Protein AF-A0A850LX15-F1 (afdb_monomer)

Radius of gyration: 14.95 Å; Cα contacts (8 Å, |Δi|>4): 72; chains: 1; bounding box: 36×25×39 Å

Mean predicted aligned error: 5.5 Å

Foldseek 3Di:
DVVVVVVVVVCVVVDPDDDPVQLVVQLVVCVVVFPDDSVLSSLLSVCVVVLHEREDEPDPRVVVRCVVPNRPGHYDYD

Secondary structure (DSSP, 8-state):
-HHHHHHHHHHHHHSPPPPHHHHHHHHHHHHHH--S-HHHHHHHHHHHHHTPPEEE---HHHHHHHHHS--SS-EEE-

pLDDT: mean 90.54, std 11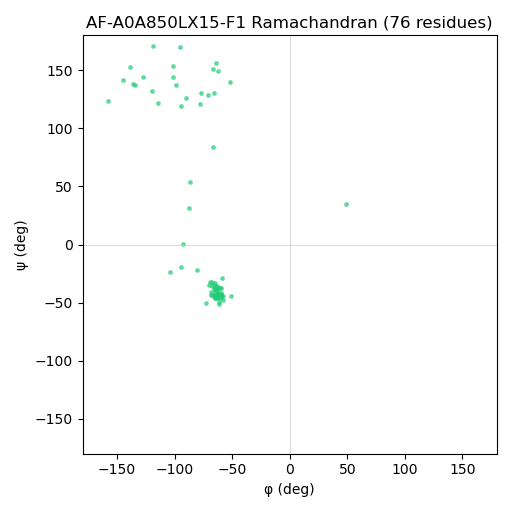.4, range [56.09, 98.12]

Solvent-accessible surface area (backbone atoms only — not comparable to full-atom values): 4601 Å² total; per-residue (Å²): 112,70,69,61,55,55,53,47,57,58,44,56,78,78,40,89,83,74,65,64,69,64,41,49,56,45,15,50,51,41,49,78,76,41,89,57,57,71,68,56,21,45,46,50,23,50,16,50,78,64,76,37,72,29,78,41,68,77,41,69,57,61,54,53,46,44,73,77,50,70,69,97,50,55,72,47,73,92

Nearest PDB structures (foldseek):
  7by2-assembly1_B-2  TM=7.892E-01  e=1.419E-01  Klebsiella pneumoniae
  8apo-assembly1_Xb  TM=7.705E-01  e=8.021E+00  Polytomella magna

Sequence (78 aa):
EKFALEKTAIIKNAAKIELEFKIRDIAGKYKCERAISLADCYVLATAKINSAIAIFKKEQEIVDELNKKPFDVNLILF

Structure (mmCIF, N/CA/C/O backbone):
data_AF-A0A850LX15-F1
#
_entry.id   AF-A0A850LX15-F1
#
loop_
_atom_site.group_PDB
_atom_site.id
_atom_site.type_symbol
_atom_site.label_atom_id
_atom_site.label_alt_id
_atom_site.label_comp_id
_atom_site.label_asym_id
_atom_site.label_entity_id
_atom_site.label_seq_id
_atom_site.pdbx_PDB_ins_code
_atom_site.Cartn_x
_atom_site.Cartn_y
_atom_site.Cartn_z
_atom_site.occupancy
_atom_site.B_iso_or_equiv
_atom_site.auth_seq_id
_atom_site.auth_comp_id
_atom_site.auth_asym_id
_atom_site.auth_atom_id
_atom_site.pdbx_PDB_model_num
ATOM 1 N N . GLU A 1 1 ? 23.449 9.347 -22.509 1.00 56.09 1 GLU A N 1
ATOM 2 C CA . GLU A 1 1 ? 22.162 8.732 -22.920 1.00 56.09 1 GLU A CA 1
ATOM 3 C C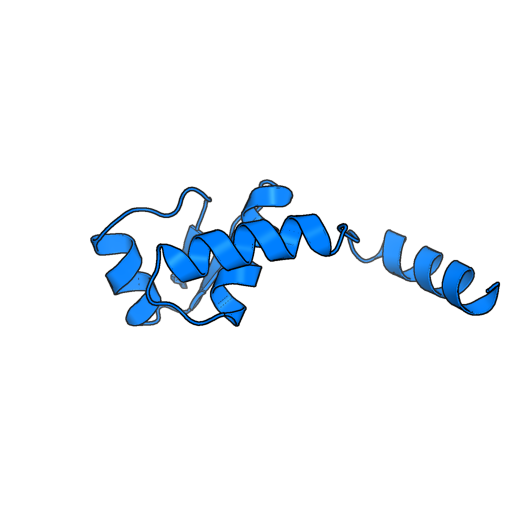 . GLU A 1 1 ? 22.212 7.230 -23.220 1.00 56.09 1 GLU A C 1
ATOM 5 O O . GLU A 1 1 ? 21.464 6.506 -22.577 1.00 56.09 1 GLU A O 1
ATOM 10 N N . LYS A 1 2 ? 23.080 6.722 -24.116 1.00 59.03 2 LYS A N 1
ATOM 11 C CA . LYS A 1 2 ? 23.113 5.287 -24.507 1.00 59.03 2 LYS A CA 1
ATOM 12 C C . LYS A 1 2 ? 23.165 4.280 -23.341 1.00 59.03 2 LYS A C 1
ATOM 14 O O . LYS A 1 2 ? 22.399 3.325 -23.334 1.00 59.03 2 LYS A O 1
ATOM 19 N N . PHE A 1 3 ? 24.001 4.531 -22.332 1.00 58.47 3 PHE A N 1
ATOM 20 C CA . PHE A 1 3 ? 24.173 3.626 -21.185 1.00 58.47 3 PHE A CA 1
ATOM 21 C C . PHE A 1 3 ? 22.908 3.487 -20.316 1.00 58.47 3 PHE A C 1
ATOM 23 O O . PHE A 1 3 ? 22.583 2.399 -19.845 1.00 58.47 3 PHE A O 1
ATOM 30 N N . ALA A 1 4 ? 22.162 4.581 -20.128 1.00 62.47 4 ALA A N 1
ATOM 31 C CA . ALA A 1 4 ? 20.912 4.564 -19.369 1.00 62.47 4 ALA A CA 1
ATOM 32 C C . ALA A 1 4 ? 19.824 3.779 -20.116 1.00 62.47 4 ALA A C 1
ATOM 34 O O . ALA A 1 4 ? 19.111 2.983 -19.508 1.00 62.47 4 ALA A O 1
ATOM 35 N N . LEU A 1 5 ? 19.740 3.942 -21.440 1.00 65.00 5 LEU A N 1
ATOM 36 C CA . LEU A 1 5 ? 18.796 3.211 -22.288 1.00 65.00 5 LEU A CA 1
ATOM 37 C C . LEU A 1 5 ? 19.079 1.698 -22.305 1.00 65.00 5 LEU A C 1
ATOM 39 O O . LEU A 1 5 ? 18.146 0.914 -22.133 1.00 65.00 5 LEU A O 1
ATOM 43 N N . GLU A 1 6 ? 20.345 1.281 -22.420 1.00 67.56 6 GLU A N 1
ATOM 44 C CA . GLU A 1 6 ? 20.732 -0.141 -22.368 1.00 67.56 6 GLU A CA 1
ATOM 45 C C . GLU A 1 6 ? 20.399 -0.792 -21.021 1.00 67.56 6 GLU A C 1
ATOM 47 O O . GLU A 1 6 ? 19.805 -1.870 -20.976 1.00 67.56 6 GLU A O 1
ATOM 52 N N . LYS A 1 7 ? 20.716 -0.126 -19.903 1.00 68.25 7 LYS A N 1
ATOM 53 C CA . LYS A 1 7 ? 20.381 -0.637 -18.563 1.00 68.25 7 LYS A CA 1
ATOM 54 C C . LYS A 1 7 ? 18.871 -0.720 -18.354 1.00 68.25 7 LYS A C 1
ATOM 56 O O . LYS A 1 7 ? 18.384 -1.694 -17.784 1.00 68.25 7 LYS A O 1
ATOM 61 N N . THR A 1 8 ? 18.128 0.258 -18.869 1.00 67.62 8 THR A N 1
ATOM 62 C CA . THR A 1 8 ? 16.663 0.258 -18.798 1.00 67.62 8 THR A CA 1
ATOM 63 C C . THR A 1 8 ? 16.075 -0.934 -19.555 1.00 67.62 8 THR A C 1
ATOM 65 O O . THR A 1 8 ? 15.115 -1.529 -19.080 1.00 67.62 8 THR A O 1
ATOM 68 N N . ALA A 1 9 ? 16.652 -1.330 -20.695 1.00 70.25 9 ALA A N 1
ATOM 69 C CA . ALA A 1 9 ? 16.188 -2.491 -21.458 1.00 70.25 9 ALA A CA 1
ATOM 70 C C . ALA A 1 9 ? 16.335 -3.810 -20.679 1.00 70.25 9 ALA A C 1
ATOM 72 O O . ALA A 1 9 ? 15.419 -4.628 -20.686 1.00 70.25 9 ALA A O 1
ATOM 73 N N . ILE A 1 10 ? 17.441 -3.986 -19.949 1.00 76.00 10 ILE A N 1
ATOM 74 C CA . ILE A 1 10 ? 17.651 -5.158 -19.084 1.00 76.00 10 ILE A CA 1
ATOM 75 C C . ILE A 1 10 ? 16.631 -5.169 -17.939 1.00 76.00 10 ILE A C 1
ATOM 77 O O . ILE A 1 10 ? 16.004 -6.193 -17.676 1.00 76.00 10 ILE A O 1
ATOM 81 N N . ILE A 1 11 ? 16.423 -4.020 -17.286 1.00 76.06 11 ILE A N 1
ATOM 82 C CA . ILE A 1 11 ? 15.496 -3.906 -16.151 1.00 76.06 11 ILE A CA 1
ATOM 83 C C . ILE A 1 11 ? 14.052 -4.140 -16.599 1.00 76.06 11 ILE A C 1
ATOM 85 O O . ILE A 1 11 ? 13.317 -4.819 -15.895 1.00 76.06 11 ILE A O 1
ATOM 89 N N . LYS A 1 12 ? 13.657 -3.666 -17.787 1.00 75.88 12 LYS A N 1
ATOM 90 C CA . LYS A 1 12 ? 12.302 -3.864 -18.329 1.00 75.88 12 LYS A CA 1
ATOM 91 C C . LYS A 1 12 ? 11.908 -5.336 -18.486 1.00 75.88 12 LYS A C 1
ATOM 93 O O . LYS A 1 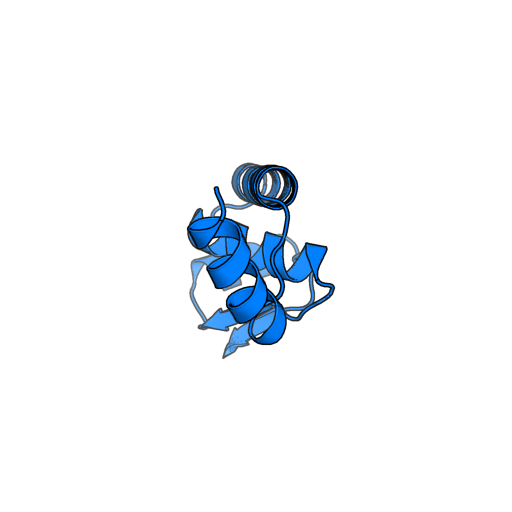12 ? 10.725 -5.642 -18.394 1.00 75.88 12 LYS A O 1
ATOM 98 N N . ASN A 1 13 ? 12.872 -6.232 -18.706 1.00 78.19 13 ASN A N 1
ATOM 99 C CA . ASN A 1 13 ? 12.601 -7.669 -18.815 1.00 78.19 13 ASN A CA 1
ATOM 100 C C . ASN A 1 13 ? 12.456 -8.360 -17.449 1.00 78.19 13 ASN A C 1
ATOM 102 O O . ASN A 1 13 ? 11.858 -9.428 -17.375 1.00 78.19 13 ASN A O 1
ATOM 106 N N . ALA A 1 14 ? 12.998 -7.771 -16.379 1.00 82.81 14 ALA A N 1
ATOM 107 C CA . ALA A 1 14 ? 12.961 -8.333 -15.026 1.00 82.81 14 ALA A CA 1
ATOM 108 C C . ALA A 1 14 ? 11.939 -7.642 -14.109 1.00 82.81 14 ALA A C 1
ATOM 110 O O . ALA A 1 14 ? 11.494 -8.222 -13.123 1.00 82.81 14 ALA A O 1
ATOM 111 N N . ALA A 1 15 ? 11.581 -6.397 -14.414 1.00 81.38 15 ALA A N 1
ATOM 112 C CA . ALA A 1 15 ? 10.722 -5.561 -13.601 1.00 81.38 15 ALA A CA 1
ATOM 113 C C . ALA A 1 15 ? 9.837 -4.683 -14.482 1.00 81.38 15 ALA A C 1
ATOM 115 O O . ALA A 1 15 ? 10.265 -4.114 -15.490 1.00 81.38 15 ALA A O 1
ATOM 116 N N . LYS A 1 16 ? 8.591 -4.512 -14.046 1.00 83.81 16 LYS A N 1
ATOM 117 C CA . LYS A 1 16 ? 7.706 -3.519 -14.634 1.00 83.81 16 LYS A CA 1
ATOM 118 C C . LYS A 1 16 ? 8.089 -2.140 -14.101 1.00 83.81 16 LYS A C 1
ATOM 120 O O . LYS A 1 16 ? 8.073 -1.911 -12.895 1.00 83.81 16 LYS A O 1
ATOM 125 N N . ILE A 1 17 ? 8.445 -1.236 -15.007 1.00 81.50 17 ILE A N 1
ATOM 126 C CA . ILE A 1 17 ? 8.786 0.148 -14.674 1.00 81.50 17 ILE A CA 1
ATOM 127 C C . ILE A 1 17 ? 7.532 0.997 -14.846 1.00 81.50 17 ILE A C 1
ATOM 129 O O . ILE A 1 17 ? 6.993 1.086 -15.949 1.00 81.50 17 ILE A O 1
ATOM 133 N N . GLU A 1 18 ? 7.093 1.628 -13.764 1.00 81.44 18 GLU A N 1
ATOM 134 C CA . GLU A 1 18 ? 5.977 2.571 -13.774 1.00 81.44 18 GLU A CA 1
ATOM 135 C C . GLU A 1 18 ? 6.472 4.018 -13.758 1.00 81.44 18 GLU A C 1
ATOM 137 O O . GLU A 1 18 ? 7.562 4.325 -13.269 1.00 81.44 18 GLU A O 1
ATOM 142 N N . LEU A 1 19 ? 5.655 4.921 -14.304 1.00 82.62 19 LEU A N 1
ATOM 143 C CA . LEU A 1 19 ? 5.940 6.353 -14.269 1.00 82.62 19 LEU A CA 1
ATOM 144 C C . LEU A 1 19 ? 5.779 6.891 -12.845 1.00 82.62 19 LEU A C 1
ATOM 146 O O . LEU A 1 19 ? 4.740 6.723 -12.207 1.00 82.62 19 LEU A O 1
ATOM 150 N N . GLU A 1 20 ? 6.808 7.595 -12.394 1.00 85.44 20 GLU A N 1
ATOM 151 C CA . GLU A 1 20 ? 6.980 8.023 -11.008 1.00 85.44 20 GLU A CA 1
ATOM 152 C C . GLU A 1 20 ? 5.834 8.915 -10.500 1.00 85.44 20 GLU A C 1
ATOM 154 O O . GLU A 1 20 ? 5.283 8.653 -9.431 1.00 85.44 20 GLU A O 1
ATOM 159 N N . PHE A 1 21 ? 5.385 9.887 -11.302 1.00 89.69 21 PHE A N 1
ATOM 160 C CA . PHE A 1 21 ? 4.311 10.810 -10.915 1.00 89.69 21 PHE A CA 1
ATOM 161 C C . PHE A 1 21 ? 2.986 10.101 -10.587 1.00 89.69 21 PHE A C 1
ATOM 163 O O . PHE A 1 21 ? 2.317 10.463 -9.624 1.00 89.69 21 PHE A O 1
ATOM 170 N N . LYS A 1 22 ? 2.625 9.036 -11.323 1.00 90.06 22 LYS A N 1
ATOM 171 C CA . LYS A 1 22 ? 1.372 8.297 -11.078 1.00 90.06 22 LYS A CA 1
ATOM 172 C C . LYS A 1 22 ? 1.388 7.587 -9.731 1.00 90.06 22 LYS A C 1
ATOM 174 O O . LYS A 1 22 ? 0.395 7.608 -9.008 1.00 90.06 22 LYS A O 1
ATOM 179 N N . ILE A 1 23 ? 2.509 6.940 -9.411 1.00 94.56 23 ILE A N 1
ATOM 180 C CA . ILE A 1 23 ? 2.691 6.267 -8.124 1.00 94.56 23 ILE A CA 1
ATOM 181 C C . ILE A 1 23 ? 2.679 7.300 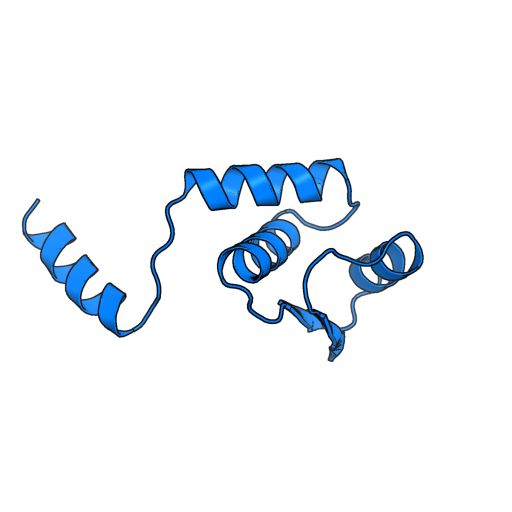-6.995 1.00 94.56 23 ILE A C 1
ATOM 183 O O . ILE A 1 23 ? 1.981 7.094 -6.001 1.00 94.56 23 ILE A O 1
ATOM 187 N N . ARG A 1 24 ? 3.411 8.409 -7.162 1.00 96.75 24 ARG A N 1
ATOM 188 C CA . ARG A 1 24 ? 3.539 9.463 -6.150 1.00 96.75 24 ARG A CA 1
ATOM 189 C C . ARG A 1 24 ? 2.183 10.043 -5.755 1.00 96.75 24 ARG A C 1
ATOM 191 O O . ARG A 1 24 ? 1.898 10.132 -4.563 1.00 96.75 24 ARG A O 1
ATOM 198 N N . ASP A 1 25 ? 1.341 10.387 -6.727 1.00 96.75 25 ASP A N 1
ATOM 199 C CA . ASP A 1 25 ? 0.037 11.004 -6.460 1.00 96.75 25 ASP A CA 1
ATOM 200 C C . ASP A 1 25 ? -0.901 10.052 -5.703 1.00 96.75 25 ASP A C 1
ATOM 202 O O . ASP A 1 25 ? -1.574 10.446 -4.747 1.00 96.75 25 ASP A O 1
ATOM 206 N N . ILE A 1 26 ? -0.910 8.768 -6.079 1.00 97.56 26 ILE A N 1
ATOM 207 C CA . ILE A 1 26 ? -1.727 7.751 -5.404 1.00 97.56 26 ILE A CA 1
ATOM 208 C C . ILE A 1 26 ? -1.204 7.483 -3.986 1.00 97.56 26 ILE A C 1
ATOM 210 O O . ILE A 1 26 ? -2.000 7.417 -3.049 1.00 97.56 26 ILE A O 1
ATOM 214 N N . ALA A 1 27 ? 0.114 7.369 -3.805 1.00 98.12 27 ALA A N 1
ATOM 215 C CA . ALA A 1 27 ? 0.722 7.189 -2.487 1.00 98.12 27 ALA A CA 1
ATOM 216 C C . ALA A 1 27 ? 0.445 8.394 -1.571 1.00 98.12 27 ALA A C 1
ATOM 218 O O . ALA A 1 27 ? 0.084 8.219 -0.408 1.00 98.12 27 ALA A O 1
ATOM 219 N N . GLY A 1 28 ? 0.539 9.615 -2.105 1.00 97.88 28 GLY A N 1
ATOM 220 C CA . GLY A 1 28 ? 0.190 10.840 -1.387 1.00 97.88 28 GLY A CA 1
ATOM 221 C C . GLY A 1 28 ? -1.267 10.842 -0.928 1.00 97.88 28 GLY A C 1
ATOM 222 O O . GLY A 1 28 ? -1.543 11.126 0.236 1.00 97.88 28 GLY A O 1
ATOM 223 N N . LYS A 1 29 ? -2.195 10.428 -1.802 1.00 98.00 29 LYS A N 1
ATOM 224 C CA . LYS A 1 29 ? -3.613 10.296 -1.447 1.00 98.00 29 LYS A CA 1
ATOM 225 C C . LYS A 1 29 ? -3.830 9.304 -0.304 1.00 98.00 29 LYS A C 1
ATOM 227 O O . LYS A 1 29 ? -4.531 9.638 0.649 1.00 98.00 29 LYS A O 1
ATOM 232 N N . TYR A 1 30 ? -3.199 8.127 -0.349 1.00 98.12 30 TYR A N 1
ATOM 233 C CA . TYR A 1 30 ? -3.258 7.193 0.778 1.00 98.12 30 TYR A CA 1
ATOM 234 C C . TYR A 1 30 ? -2.739 7.830 2.061 1.00 98.12 30 TYR A C 1
ATOM 236 O O . TYR A 1 30 ? -3.399 7.711 3.086 1.00 98.12 30 TYR A O 1
ATOM 244 N N . LYS A 1 31 ? -1.617 8.557 2.013 1.00 97.88 31 LYS A N 1
ATOM 245 C CA . LYS A 1 31 ? -1.042 9.173 3.212 1.00 97.88 31 LYS A CA 1
ATOM 246 C C . LYS A 1 31 ? -1.938 10.255 3.822 1.00 97.88 31 LYS A C 1
ATOM 248 O O . LYS A 1 31 ? -1.960 10.407 5.040 1.00 97.88 31 LYS A O 1
ATOM 253 N N . CYS A 1 32 ? -2.678 10.993 2.996 1.00 98.06 32 CYS A N 1
ATOM 254 C CA . CYS A 1 32 ? -3.676 11.951 3.471 1.00 98.06 32 CYS A CA 1
ATOM 255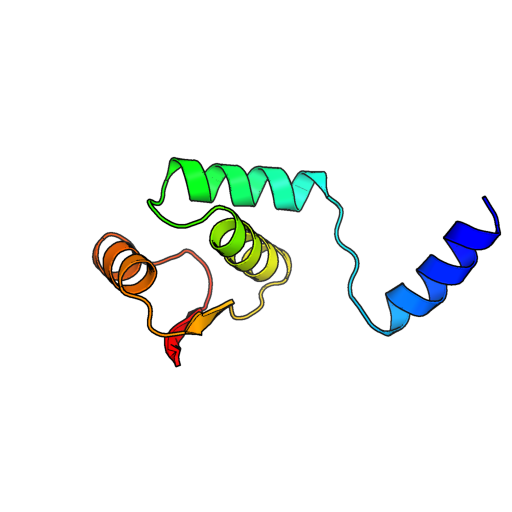 C C . CYS A 1 32 ? -4.896 11.268 4.108 1.00 98.06 32 CYS A C 1
ATOM 257 O O . CYS 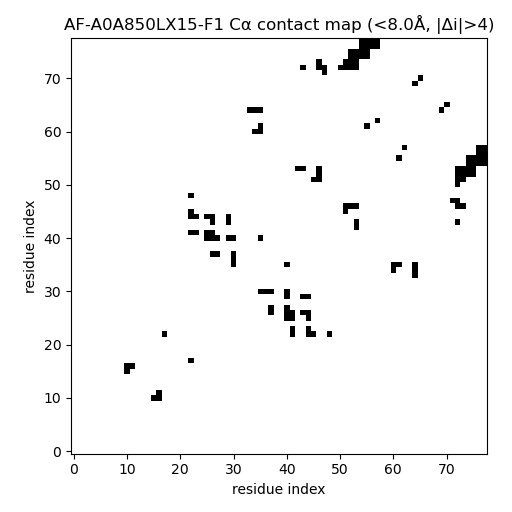A 1 32 ? -5.503 11.833 5.011 1.00 98.06 32 CYS A O 1
ATOM 259 N N . GLU A 1 33 ? -5.268 10.076 3.636 1.00 97.44 33 GLU A N 1
ATOM 260 C CA . GLU A 1 33 ? -6.463 9.352 4.088 1.00 97.44 33 GLU A CA 1
ATOM 261 C C . GLU A 1 33 ? -6.201 8.335 5.209 1.00 97.44 33 GLU A C 1
ATOM 263 O O . GLU A 1 33 ? -7.155 7.898 5.851 1.00 97.44 33 GLU A O 1
ATOM 268 N N . ARG A 1 34 ? -4.950 7.899 5.396 1.00 97.50 34 ARG A N 1
ATOM 269 C CA . ARG A 1 34 ? -4.577 6.748 6.228 1.00 97.50 34 ARG A CA 1
ATOM 270 C C . ARG A 1 34 ? -3.383 7.062 7.123 1.00 97.50 34 ARG A C 1
ATOM 272 O O . ARG A 1 34 ? -2.378 7.627 6.685 1.00 97.50 34 ARG A O 1
ATOM 279 N N . ALA A 1 35 ? -3.454 6.625 8.375 1.00 96.75 35 ALA A N 1
ATOM 280 C CA . ALA A 1 35 ? -2.395 6.822 9.365 1.00 96.75 35 ALA A CA 1
ATOM 281 C C . ALA A 1 35 ? -1.320 5.712 9.322 1.00 96.75 35 ALA A C 1
ATOM 283 O O . ALA A 1 35 ? -1.026 5.108 10.342 1.00 96.75 35 ALA A O 1
ATOM 284 N N . ILE A 1 36 ? -0.732 5.458 8.146 1.00 97.25 36 ILE A N 1
ATOM 285 C CA . ILE A 1 36 ? 0.339 4.455 7.927 1.00 97.25 36 ILE A CA 1
ATOM 286 C C . ILE A 1 36 ? 1.623 5.118 7.422 1.00 97.25 36 ILE A C 1
ATOM 288 O O . ILE A 1 36 ? 1.625 6.311 7.081 1.00 97.25 36 ILE A O 1
ATOM 292 N N . SER A 1 37 ? 2.728 4.377 7.354 1.00 97.62 37 SER A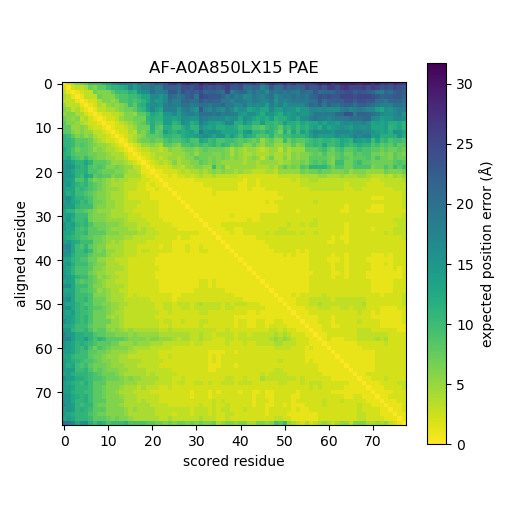 N 1
ATOM 293 C CA . SER A 1 37 ? 3.992 4.922 6.860 1.00 97.62 37 SER A CA 1
ATOM 294 C C . SER A 1 37 ? 3.906 5.335 5.382 1.00 97.62 37 SER A C 1
ATOM 296 O O . SER A 1 37 ? 3.076 4.852 4.605 1.00 97.62 37 SER A O 1
ATOM 298 N N . LEU A 1 38 ? 4.784 6.254 4.963 1.00 97.56 38 LEU A N 1
ATOM 299 C CA . LEU A 1 38 ? 4.864 6.631 3.551 1.00 97.56 38 LEU A CA 1
ATOM 300 C C . LEU A 1 38 ? 5.279 5.432 2.684 1.00 97.56 38 LEU A C 1
ATOM 302 O O . LEU A 1 38 ? 4.758 5.284 1.584 1.00 97.56 38 LEU A O 1
ATOM 306 N N . ALA A 1 39 ? 6.164 4.563 3.177 1.00 96.81 39 ALA A N 1
ATOM 307 C CA . ALA A 1 39 ? 6.590 3.369 2.450 1.00 96.81 39 ALA A CA 1
ATOM 308 C C . ALA A 1 39 ? 5.402 2.438 2.149 1.00 96.81 39 ALA A C 1
ATOM 310 O O . ALA A 1 39 ? 5.227 2.016 1.006 1.00 96.81 39 ALA A O 1
ATOM 311 N N . ASP A 1 40 ? 4.520 2.221 3.124 1.00 97.75 40 ASP A N 1
ATOM 312 C CA . ASP A 1 40 ? 3.322 1.389 2.949 1.00 97.75 40 ASP A CA 1
ATOM 313 C C . ASP A 1 40 ? 2.338 2.004 1.951 1.00 97.75 40 ASP A C 1
ATOM 315 O O . ASP A 1 40 ? 1.727 1.301 1.143 1.00 97.75 40 ASP A O 1
ATOM 319 N N . CYS A 1 41 ? 2.238 3.337 1.924 1.00 98.12 41 CYS A N 1
ATOM 320 C CA . CYS A 1 41 ? 1.445 4.039 0.916 1.00 98.12 41 CYS A CA 1
ATOM 321 C C . CYS A 1 41 ? 1.948 3.750 -0.509 1.00 98.12 41 CYS A C 1
ATOM 323 O O . CYS A 1 41 ? 1.138 3.595 -1.424 1.00 98.12 41 CYS A O 1
ATOM 325 N N . TYR A 1 42 ? 3.266 3.642 -0.710 1.00 97.81 42 TYR A N 1
ATOM 326 C CA . TYR A 1 42 ? 3.845 3.264 -2.004 1.00 97.81 42 TYR A CA 1
ATOM 327 C C . TYR A 1 42 ? 3.573 1.799 -2.359 1.00 97.81 42 TYR A C 1
ATOM 329 O O . TYR A 1 42 ? 3.330 1.502 -3.531 1.00 97.81 42 TYR A O 1
ATOM 337 N N . VAL A 1 43 ? 3.548 0.893 -1.379 1.00 97.06 43 VAL A N 1
ATOM 338 C CA . VAL A 1 43 ? 3.147 -0.508 -1.593 1.00 97.06 43 VAL A CA 1
ATOM 339 C C . VAL A 1 43 ? 1.698 -0.573 -2.085 1.00 97.06 43 VAL A C 1
ATOM 341 O O . VAL A 1 43 ? 1.428 -1.175 -3.126 1.00 97.06 43 VAL A O 1
ATOM 344 N N . LEU A 1 44 ? 0.776 0.121 -1.410 1.00 97.88 44 LEU A N 1
ATOM 345 C CA . LEU A 1 44 ? -0.635 0.189 -1.811 1.00 97.88 44 LEU A CA 1
ATOM 346 C C . LEU A 1 44 ? -0.822 0.853 -3.183 1.00 97.88 44 LEU A C 1
ATOM 348 O O . LEU A 1 44 ? -1.606 0.375 -4.004 1.00 97.88 44 LEU A O 1
ATOM 352 N N . ALA A 1 45 ? -0.100 1.943 -3.463 1.00 97.44 45 ALA A N 1
ATOM 353 C CA . ALA A 1 45 ? -0.145 2.622 -4.758 1.00 97.44 45 ALA A CA 1
ATOM 354 C C . ALA A 1 45 ? 0.345 1.714 -5.892 1.00 97.44 45 ALA A C 1
ATOM 356 O O . ALA A 1 45 ? -0.295 1.620 -6.942 1.00 97.44 45 ALA A O 1
ATOM 357 N N . THR A 1 46 ? 1.442 0.996 -5.653 1.00 95.81 46 THR A N 1
ATOM 358 C CA . THR A 1 46 ? 2.002 0.032 -6.603 1.00 95.81 46 THR A CA 1
ATOM 359 C C . THR A 1 46 ? 1.020 -1.105 -6.865 1.00 95.81 46 THR A C 1
ATOM 361 O O . THR A 1 46 ? 0.768 -1.429 -8.027 1.00 95.81 46 THR A O 1
ATOM 364 N N . ALA A 1 47 ? 0.413 -1.667 -5.816 1.00 96.81 47 ALA A N 1
ATOM 365 C CA . ALA A 1 47 ? -0.601 -2.708 -5.947 1.00 96.81 47 ALA A CA 1
ATOM 366 C C . ALA A 1 47 ? -1.804 -2.224 -6.769 1.00 96.81 47 ALA A C 1
ATOM 368 O O . ALA A 1 47 ? -2.233 -2.908 -7.697 1.00 96.81 47 ALA A O 1
ATOM 369 N N . LYS A 1 48 ? -2.279 -1.000 -6.509 1.00 96.56 48 LYS A N 1
ATOM 370 C CA . LYS A 1 48 ? -3.414 -0.398 -7.218 1.00 96.56 48 LYS A CA 1
ATOM 371 C C . LYS A 1 48 ? -3.167 -0.239 -8.714 1.00 96.56 48 LYS A C 1
ATOM 373 O O . LYS A 1 48 ? -3.982 -0.679 -9.518 1.00 96.56 48 LYS A O 1
ATOM 378 N N . ILE A 1 49 ? -2.044 0.372 -9.094 1.00 95.00 49 ILE A N 1
ATOM 379 C CA . ILE A 1 49 ? -1.711 0.617 -10.510 1.00 95.00 49 ILE A CA 1
ATOM 380 C C . ILE A 1 49 ? -1.553 -0.697 -11.271 1.00 95.00 49 ILE A C 1
ATOM 382 O O . ILE A 1 49 ? -1.928 -0.797 -12.437 1.00 95.00 49 ILE A O 1
ATOM 386 N N . ASN A 1 50 ? -1.007 -1.713 -10.608 1.00 92.88 50 ASN A N 1
ATOM 387 C CA . ASN A 1 50 ? -0.704 -2.990 -11.237 1.00 92.88 50 ASN A CA 1
ATOM 388 C C . ASN A 1 50 ? -1.824 -4.024 -11.106 1.00 92.88 50 ASN A C 1
ATOM 390 O O . ASN A 1 50 ? -1.648 -5.136 -11.594 1.00 92.88 50 ASN A O 1
ATOM 394 N N . SER A 1 51 ? -2.952 -3.683 -10.467 1.00 94.44 51 SER A N 1
ATOM 395 C CA . SER A 1 51 ? -3.995 -4.655 -10.095 1.00 94.44 51 SER A CA 1
ATOM 396 C C . SER A 1 51 ? -3.415 -5.886 -9.379 1.00 94.44 51 SER A C 1
ATOM 398 O O . SER A 1 51 ? -3.870 -7.012 -9.568 1.00 94.44 51 SER A O 1
ATOM 400 N N . ALA A 1 52 ? -2.363 -5.664 -8.590 1.00 95.19 52 ALA A N 1
ATOM 401 C CA . ALA A 1 52 ? -1.651 -6.689 -7.846 1.00 95.19 52 ALA A CA 1
ATOM 402 C C . ALA A 1 52 ? -2.177 -6.776 -6.407 1.00 95.19 52 ALA A C 1
ATOM 404 O O . ALA A 1 52 ? -2.944 -5.929 -5.947 1.00 95.19 52 ALA A O 1
ATOM 405 N N . ILE A 1 53 ? -1.747 -7.814 -5.691 1.00 97.56 53 ILE A N 1
ATOM 406 C CA . ILE A 1 53 ? -2.067 -8.004 -4.276 1.00 97.56 53 ILE A CA 1
ATOM 407 C C . ILE A 1 53 ? -0.984 -7.322 -3.437 1.00 97.56 53 ILE 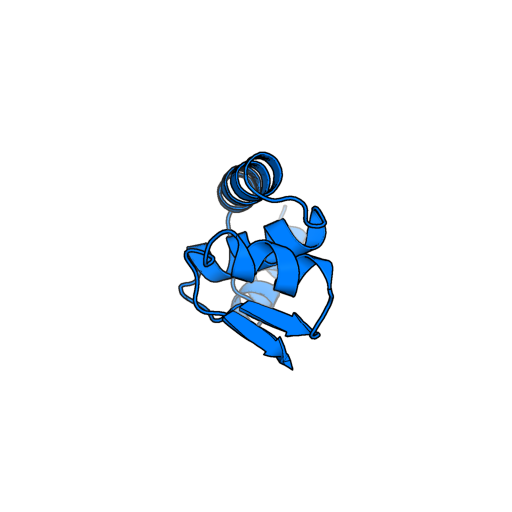A C 1
ATOM 409 O O . ILE A 1 53 ? 0.202 -7.597 -3.614 1.00 97.56 53 ILE A O 1
ATOM 413 N N . ALA A 1 54 ? -1.389 -6.444 -2.523 1.00 97.44 54 ALA A N 1
ATOM 414 C CA . ALA A 1 54 ? -0.496 -5.875 -1.525 1.00 97.44 54 ALA A CA 1
ATOM 415 C C . ALA A 1 54 ? -0.248 -6.899 -0.410 1.00 97.44 54 ALA A C 1
ATOM 417 O O . ALA A 1 54 ? -1.189 -7.481 0.130 1.00 97.44 54 ALA A O 1
ATOM 418 N N . ILE A 1 55 ? 1.015 -7.124 -0.064 1.00 97.44 55 ILE A N 1
ATOM 419 C CA . ILE A 1 55 ? 1.403 -8.088 0.965 1.00 97.44 55 ILE A CA 1
ATOM 420 C C . ILE A 1 55 ? 2.022 -7.310 2.116 1.00 97.44 55 ILE A C 1
ATOM 422 O O . ILE A 1 55 ? 3.014 -6.609 1.922 1.00 97.44 55 ILE A O 1
ATOM 426 N N . PHE A 1 56 ? 1.446 -7.455 3.304 1.00 97.19 56 PHE A N 1
ATOM 427 C CA . PHE A 1 56 ? 1.944 -6.825 4.519 1.00 97.19 56 PHE A CA 1
ATOM 428 C C . PHE A 1 56 ? 2.129 -7.866 5.608 1.00 97.19 56 PHE A C 1
ATOM 430 O O . PHE A 1 56 ? 1.330 -8.792 5.747 1.00 97.19 56 PHE A O 1
ATOM 437 N N . LYS A 1 57 ? 3.166 -7.681 6.421 1.00 96.69 57 LYS A N 1
ATOM 438 C CA . LYS A 1 57 ? 3.224 -8.358 7.710 1.00 96.69 57 LYS A CA 1
ATOM 439 C C . LYS A 1 57 ? 2.046 -7.873 8.555 1.00 96.69 57 LYS A C 1
ATOM 441 O O . LYS A 1 57 ? 1.611 -6.728 8.414 1.00 96.69 57 LYS A O 1
ATOM 446 N N . LYS A 1 58 ? 1.529 -8.717 9.446 1.00 95.25 58 LYS A N 1
ATOM 447 C CA . LYS A 1 58 ? 0.497 -8.307 10.405 1.00 95.25 58 LYS A CA 1
ATOM 448 C C . LYS A 1 58 ? 1.035 -7.285 11.420 1.00 95.25 58 LYS A C 1
ATOM 450 O O . LYS A 1 58 ? 1.429 -7.630 12.533 1.00 95.25 58 LYS A O 1
ATOM 455 N N . GLU A 1 59 ? 1.037 -6.023 11.017 1.00 95.62 59 GLU A N 1
ATOM 456 C CA . GLU A 1 59 ? 1.435 -4.867 11.815 1.00 95.62 59 GLU A CA 1
ATOM 457 C C . GLU A 1 59 ? 0.206 -4.120 12.330 1.00 95.62 59 GLU A C 1
ATOM 459 O O . GLU A 1 59 ? -0.818 -4.035 11.646 1.00 95.62 59 GLU A O 1
ATOM 464 N N . GLN A 1 60 ? 0.302 -3.586 13.551 1.00 96.50 60 GLN A N 1
ATOM 465 C CA . GLN A 1 60 ? -0.846 -3.003 14.245 1.00 96.50 60 GLN A CA 1
ATOM 466 C C . GLN A 1 60 ? -1.459 -1.833 13.462 1.00 96.50 60 GLN A C 1
ATOM 468 O O . GLN A 1 60 ? -2.671 -1.804 13.290 1.00 96.50 60 GLN A O 1
ATOM 473 N N . GLU A 1 61 ? -0.637 -0.938 12.905 1.00 96.69 61 GLU A N 1
ATOM 474 C CA . GLU A 1 61 ? -1.107 0.222 12.129 1.00 96.69 61 GLU A CA 1
ATOM 475 C C . GLU A 1 61 ? -1.938 -0.191 10.899 1.00 96.69 61 GLU A C 1
ATOM 477 O O . GLU A 1 61 ? -2.991 0.387 10.628 1.00 96.69 61 GLU A O 1
ATOM 482 N N . ILE A 1 62 ? -1.512 -1.238 10.180 1.00 97.19 62 ILE A N 1
ATOM 483 C CA . ILE A 1 62 ? -2.234 -1.762 9.011 1.00 97.19 62 ILE A CA 1
ATOM 484 C C . ILE A 1 62 ? -3.564 -2.393 9.432 1.00 97.19 62 ILE A C 1
ATOM 486 O O . ILE A 1 62 ? -4.587 -2.171 8.783 1.00 97.19 62 ILE A O 1
ATOM 490 N N . VAL A 1 63 ? -3.563 -3.169 10.520 1.00 97.31 63 VAL A N 1
ATOM 491 C CA . VAL A 1 63 ? -4.777 -3.793 11.067 1.00 97.31 63 VAL A CA 1
ATOM 492 C C . VAL A 1 63 ? -5.769 -2.729 11.541 1.00 97.31 63 VAL A C 1
ATOM 494 O O . VAL A 1 63 ? -6.962 -2.831 11.252 1.00 97.31 63 VAL A O 1
ATOM 497 N N . ASP A 1 64 ? -5.291 -1.684 12.212 1.00 97.56 64 ASP A N 1
ATOM 498 C CA . ASP A 1 64 ? -6.123 -0.585 12.699 1.00 97.56 64 ASP A CA 1
ATOM 499 C C . ASP A 1 64 ? -6.770 0.187 11.544 1.00 97.56 64 ASP A C 1
ATOM 501 O O . ASP A 1 64 ? -7.974 0.453 11.576 1.00 97.56 64 ASP A O 1
ATOM 505 N N . GLU A 1 65 ? -6.014 0.508 10.490 1.00 97.50 65 GLU A N 1
ATOM 506 C CA . GLU A 1 65 ? -6.574 1.178 9.312 1.00 97.50 65 GLU A CA 1
ATOM 507 C C . GLU A 1 65 ? -7.542 0.282 8.526 1.00 97.50 65 GLU A C 1
ATOM 509 O O . GLU A 1 65 ? -8.568 0.781 8.057 1.00 97.50 65 GLU A O 1
ATOM 514 N N . LEU A 1 66 ? -7.286 -1.031 8.431 1.00 96.25 66 LEU A N 1
ATOM 515 C CA . LEU A 1 66 ? -8.229 -1.998 7.849 1.00 96.25 66 LEU A CA 1
ATOM 516 C C . LEU A 1 66 ? -9.564 -2.017 8.599 1.00 96.25 66 LEU A C 1
ATOM 518 O O . LEU A 1 66 ? -10.618 -2.040 7.962 1.00 96.25 66 LEU A O 1
ATOM 522 N N . ASN A 1 67 ? -9.520 -1.974 9.934 1.00 96.75 67 ASN A N 1
ATOM 523 C CA . ASN A 1 67 ? -10.712 -1.958 10.782 1.00 96.75 67 ASN A CA 1
ATOM 524 C C . ASN A 1 67 ? -11.512 -0.654 10.644 1.00 96.75 67 ASN A C 1
ATOM 526 O O . ASN A 1 67 ? -12.737 -0.676 10.756 1.00 96.75 67 ASN A O 1
ATOM 530 N N . LYS A 1 68 ? -10.846 0.480 10.385 1.00 97.19 68 LYS A N 1
ATOM 531 C CA . LYS A 1 68 ? -11.518 1.763 10.116 1.00 97.19 68 LYS A CA 1
ATOM 532 C C . LYS A 1 68 ? -12.173 1.780 8.737 1.00 97.19 68 LYS A C 1
ATOM 534 O O . LYS A 1 68 ? -13.327 2.184 8.604 1.00 97.19 68 LYS A O 1
ATOM 539 N N . LYS A 1 69 ? -11.419 1.404 7.700 1.00 96.00 69 LYS A N 1
ATOM 540 C CA . LYS A 1 69 ? -11.878 1.398 6.3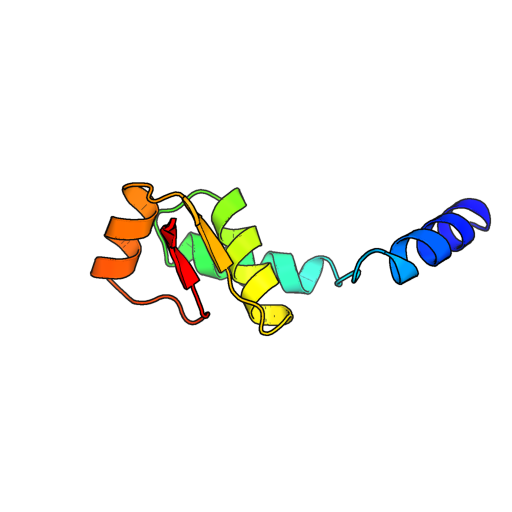08 1.00 96.00 69 LYS A CA 1
ATOM 541 C C . LYS A 1 69 ? -11.030 0.435 5.468 1.00 96.00 69 LYS A C 1
ATOM 543 O O . LYS A 1 69 ? -9.827 0.679 5.313 1.00 96.00 69 LYS A O 1
ATOM 548 N N . PRO A 1 70 ? -11.648 -0.554 4.796 1.00 96.44 70 PRO A N 1
ATOM 549 C CA . PRO A 1 70 ? -10.940 -1.420 3.861 1.00 96.44 70 PRO A CA 1
ATOM 550 C C . PRO A 1 70 ? -10.149 -0.619 2.822 1.00 96.44 70 PRO A C 1
ATOM 552 O O . PRO A 1 70 ? -10.611 0.418 2.327 1.00 96.44 70 PRO A O 1
ATOM 555 N N . PHE A 1 71 ? -8.941 -1.077 2.501 1.00 97.31 71 PHE A N 1
ATOM 556 C CA . PHE A 1 71 ? -8.202 -0.533 1.365 1.00 97.31 71 PHE A CA 1
ATOM 557 C C . PHE A 1 71 ? -8.921 -0.885 0.061 1.00 97.31 71 PHE A C 1
ATOM 559 O O . PHE A 1 71 ? -9.591 -1.907 -0.047 1.00 97.31 71 PHE A O 1
ATOM 566 N N . ASP A 1 72 ? -8.773 -0.033 -0.943 1.00 97.31 72 ASP A N 1
ATOM 567 C CA . ASP A 1 72 ? -9.325 -0.218 -2.286 1.00 97.31 72 ASP A CA 1
ATOM 568 C C . ASP A 1 72 ? -8.377 -1.019 -3.198 1.00 97.31 72 ASP A C 1
ATOM 570 O O . ASP A 1 72 ? -8.335 -0.821 -4.413 1.00 97.31 72 ASP A O 1
ATOM 574 N N . VAL A 1 73 ? -7.617 -1.935 -2.594 1.00 97.19 73 VAL A N 1
ATOM 575 C CA . VAL A 1 73 ? -6.746 -2.918 -3.246 1.00 97.19 73 VAL A CA 1
ATOM 576 C C . VAL A 1 73 ? -6.869 -4.260 -2.534 1.00 97.19 73 VAL A C 1
ATOM 578 O O . VAL A 1 73 ? -7.137 -4.311 -1.333 1.00 97.19 73 VAL A O 1
ATOM 581 N N . ASN A 1 74 ? -6.628 -5.352 -3.260 1.00 97.19 74 ASN A N 1
ATOM 582 C CA . ASN A 1 74 ? -6.526 -6.672 -2.644 1.00 97.19 74 ASN A CA 1
ATOM 583 C C . ASN A 1 74 ? -5.297 -6.717 -1.738 1.00 97.19 74 ASN A C 1
ATOM 585 O O . ASN A 1 74 ? -4.202 -6.344 -2.162 1.00 97.19 74 ASN A O 1
ATOM 589 N N . LEU A 1 75 ? -5.478 -7.186 -0.506 1.00 96.81 75 LEU A N 1
ATOM 590 C CA . LEU A 1 75 ? -4.433 -7.203 0.508 1.00 96.81 75 LEU A CA 1
ATOM 591 C C . LEU A 1 75 ? -4.421 -8.541 1.250 1.00 96.81 75 LEU A C 1
ATOM 593 O O . LEU A 1 75 ? -5.477 -9.064 1.605 1.00 96.81 75 LEU A O 1
ATOM 597 N N . ILE A 1 76 ? -3.224 -9.074 1.496 1.00 97.69 76 ILE A N 1
ATOM 598 C CA . ILE A 1 76 ? -2.991 -10.259 2.328 1.00 97.69 76 ILE A CA 1
ATOM 599 C C . ILE A 1 76 ? -2.083 -9.871 3.494 1.00 97.69 76 ILE A C 1
ATOM 601 O O . ILE A 1 76 ? -1.046 -9.232 3.300 1.00 97.69 76 ILE A O 1
ATOM 605 N N . LEU A 1 77 ? -2.485 -10.282 4.697 1.00 96.44 77 LEU A N 1
ATOM 606 C CA . LEU A 1 77 ? -1.665 -10.208 5.903 1.00 96.44 77 LEU A CA 1
ATOM 607 C C . LEU A 1 77 ? -1.018 -11.570 6.167 1.00 96.44 77 LEU A C 1
ATOM 609 O O . LEU A 1 77 ? -1.707 -12.588 6.062 1.00 96.44 77 LEU A O 1
ATOM 613 N N . PHE A 1 78 ? 0.263 -11.581 6.536 1.00 92.75 78 PHE A N 1
ATOM 614 C CA . PHE A 1 78 ? 1.001 -12.785 6.939 1.00 92.75 78 PHE A CA 1
ATOM 615 C C . PHE A 1 78 ? 1.730 -12.608 8.277 1.00 92.75 78 PHE A C 1
ATOM 617 O O . PHE A 1 78 ? 2.006 -11.447 8.675 1.00 92.75 78 PHE A O 1
#